Protein AF-A0A1I4XGD9-F1 (afdb_monomer)

pLDDT: mean 77.53, std 22.53, range [31.89, 97.88]

Solvent-accessible surface area (backbone atoms only — not comparable to full-atom values): 9401 Å² total; per-residue (Å²): 136,89,83,85,92,82,86,81,91,81,88,78,94,73,90,58,69,72,62,54,63,62,62,63,70,69,74,74,82,78,86,89,86,87,80,67,78,79,79,44,67,29,56,48,78,46,77,53,89,61,82,74,55,93,58,41,43,52,26,43,36,37,30,27,23,71,55,62,88,82,27,32,36,40,35,19,36,83,91,62,53,78,64,47,75,46,66,48,68,81,44,80,85,93,44,95,56,62,42,80,46,77,40,75,50,66,73,87,57,59,50,96,55,27,37,56,36,26,37,30,34,39,37,86,99,49,77,68,38,54,65,52,78,63,34,45,73,47,76,46,82,45,79,42,80,52,85,133

Mean predicted aligned error: 13.95 Å

Secondary structure (DSSP, 8-state):
--PPP---------SSHHHHHHHTSSSS-----S-SSGGGTTEEEEE-SSPPPTTEEEEEEEEE--PPTT-EEEEE-TT--EEEEEE-PPPSSS--PPEEEEEEPPGGGEETTEEEEEEEEE-TTS--BPPPTTTEEEEEEEEEE---

Radius of gyration: 31.53 Å; Cα contacts (8 Å, |Δi|>4): 225; chains: 1; bounding box: 105×37×71 Å

Sequence (148 aa):
MIGKIICGLRGLRSNLAAVVAILMCSTLCMSSAIAEDEARKDLIELPIRRPPADGEAVWVQIRAGVLPHGAEIRVSTPDGVLLGTVSSFPALRGQEAAVTHTIPLPQNIITRRHVRLRLEVEAPGKRARAPQPREIESINLIYVPISD

Structure (mmCIF, N/CA/C/O backbone):
data_AF-A0A1I4XGD9-F1
#
_entry.id   AF-A0A1I4XGD9-F1
#
loop_
_atom_site.group_PDB
_atom_site.id
_atom_site.type_symbol
_atom_site.label_atom_id
_atom_site.label_alt_id
_atom_site.label_comp_id
_atom_site.label_asym_id
_atom_site.label_entity_id
_atom_site.label_seq_id
_atom_site.pdbx_PDB_ins_code
_atom_site.Cartn_x
_atom_site.Cartn_y
_atom_site.Cartn_z
_atom_site.occupancy
_atom_site.B_iso_or_equiv
_atom_site.auth_seq_id
_atom_site.auth_comp_id
_atom_site.auth_asym_id
_atom_site.auth_atom_id
_atom_site.pdbx_PDB_model_num
ATOM 1 N N . MET A 1 1 ? -84.770 -20.489 -49.193 1.00 41.50 1 MET A N 1
ATOM 2 C CA . MET A 1 1 ? -83.692 -21.060 -48.358 1.00 41.50 1 MET A CA 1
ATOM 3 C C . MET A 1 1 ? -82.686 -19.944 -48.102 1.00 41.50 1 MET A C 1
ATOM 5 O O . MET A 1 1 ? -82.442 -19.188 -49.030 1.00 41.50 1 MET A O 1
ATOM 9 N N . ILE A 1 2 ? -82.155 -19.856 -46.876 1.00 37.97 2 ILE A N 1
ATOM 10 C CA . ILE A 1 2 ? -81.183 -18.868 -46.354 1.00 37.97 2 ILE A CA 1
ATOM 11 C C . ILE A 1 2 ? -81.843 -17.630 -45.720 1.00 37.97 2 ILE A C 1
ATOM 13 O O . ILE A 1 2 ? -82.273 -16.686 -46.378 1.00 37.97 2 ILE A O 1
ATOM 17 N N . GLY A 1 3 ? -81.975 -17.730 -44.394 1.00 34.16 3 GLY A N 1
ATOM 18 C CA . GLY A 1 3 ? -82.627 -16.786 -43.499 1.00 34.16 3 GLY A CA 1
ATOM 19 C C . GLY A 1 3 ? -81.738 -15.610 -43.102 1.00 34.16 3 GLY A C 1
ATOM 20 O O . GLY A 1 3 ? -80.518 -15.701 -43.005 1.00 34.16 3 GLY A O 1
ATOM 21 N N . LYS A 1 4 ? -82.430 -14.498 -42.884 1.00 38.28 4 LYS A N 1
ATOM 22 C CA . LYS A 1 4 ? -81.964 -13.153 -42.566 1.00 38.28 4 LYS A CA 1
ATOM 23 C C . LYS A 1 4 ? -81.522 -13.097 -41.096 1.00 38.28 4 LYS A C 1
ATOM 25 O O . LYS A 1 4 ? -82.287 -13.478 -40.215 1.00 38.28 4 LYS A O 1
ATOM 30 N N . ILE A 1 5 ? -80.300 -12.638 -40.840 1.00 41.03 5 ILE A N 1
ATOM 31 C CA . ILE A 1 5 ? -79.717 -12.542 -39.494 1.00 41.03 5 ILE A CA 1
ATOM 32 C C . ILE A 1 5 ? -80.260 -11.287 -38.795 1.00 41.03 5 ILE A C 1
ATOM 34 O O . ILE A 1 5 ? -80.059 -10.172 -39.272 1.00 41.03 5 ILE A O 1
ATOM 38 N N . ILE A 1 6 ? -80.936 -11.483 -37.660 1.00 42.97 6 ILE A N 1
ATOM 39 C CA . ILE A 1 6 ? -81.286 -10.454 -36.671 1.00 42.97 6 ILE A CA 1
ATOM 40 C C . ILE A 1 6 ? -80.933 -11.001 -35.283 1.00 42.97 6 ILE A C 1
ATOM 42 O O . ILE A 1 6 ? -81.425 -12.061 -34.915 1.00 42.97 6 ILE A O 1
ATOM 46 N N . CYS A 1 7 ? -80.119 -10.257 -34.529 1.00 31.89 7 CYS A N 1
ATOM 47 C CA . CYS A 1 7 ? -80.107 -10.105 -33.059 1.00 31.89 7 CYS A CA 1
ATOM 48 C C . CYS A 1 7 ? -78.897 -9.198 -32.740 1.00 31.89 7 CYS A C 1
ATOM 50 O O . CYS A 1 7 ? -77.827 -9.442 -33.276 1.00 31.89 7 CYS A O 1
ATOM 52 N N . GLY A 1 8 ? -78.906 -8.119 -31.958 1.00 34.09 8 GLY A N 1
ATOM 53 C CA . GLY A 1 8 ? -79.790 -7.673 -30.888 1.00 34.09 8 GLY A CA 1
ATOM 54 C C . GLY A 1 8 ? -78.927 -7.287 -29.669 1.00 34.09 8 GLY A C 1
ATOM 55 O O . GLY A 1 8 ? -78.423 -8.174 -29.000 1.00 34.09 8 GLY A O 1
ATOM 56 N N . LEU A 1 9 ? -78.770 -5.974 -29.426 1.00 43.81 9 LEU A N 1
ATOM 57 C CA . LEU A 1 9 ? -78.456 -5.247 -28.170 1.00 43.81 9 LEU A CA 1
ATOM 58 C C . LEU A 1 9 ? -77.384 -5.744 -27.159 1.00 43.81 9 LEU A C 1
ATOM 60 O O . LEU A 1 9 ? -77.527 -6.808 -26.569 1.00 43.81 9 LEU A O 1
ATOM 64 N N . ARG A 1 10 ? -76.475 -4.812 -26.792 1.00 34.59 10 ARG A N 1
ATOM 65 C CA . ARG A 1 10 ? -75.784 -4.546 -25.488 1.00 34.59 10 ARG A CA 1
ATOM 66 C C . ARG A 1 10 ? -74.323 -4.174 -25.796 1.00 34.59 10 ARG A C 1
ATOM 68 O O . ARG A 1 10 ? -73.557 -5.012 -26.231 1.00 34.59 10 ARG A O 1
ATOM 75 N N . GLY A 1 11 ? -73.879 -2.920 -25.737 1.00 39.06 11 GLY A N 1
ATOM 76 C CA . GLY A 1 11 ? -73.924 -2.039 -24.580 1.00 39.06 11 GLY A CA 1
ATOM 77 C C . GLY A 1 11 ? -72.832 -2.444 -23.594 1.00 39.06 11 GLY A C 1
ATOM 78 O O . GLY A 1 11 ? -73.120 -3.279 -22.754 1.00 39.06 11 GLY A O 1
ATOM 79 N N . LEU A 1 12 ? -71.627 -1.861 -23.669 1.00 40.19 12 LEU A N 1
ATOM 80 C CA . LEU A 1 12 ? -70.841 -1.544 -22.470 1.00 40.19 12 LEU A CA 1
ATOM 81 C C . LEU A 1 12 ? -69.621 -0.667 -22.776 1.00 40.19 12 LEU A C 1
ATOM 83 O O . LEU A 1 12 ? -68.698 -1.023 -23.499 1.00 40.19 12 LEU A O 1
ATOM 87 N N . ARG A 1 13 ? -69.668 0.500 -22.144 1.00 50.59 13 ARG A N 1
ATOM 88 C CA . ARG A 1 13 ? -68.594 1.443 -21.843 1.00 50.59 13 ARG A CA 1
ATOM 89 C C . ARG A 1 13 ? -67.359 0.679 -21.339 1.00 50.59 13 ARG A C 1
ATOM 91 O O . ARG A 1 13 ? -67.450 0.063 -20.287 1.00 50.59 13 ARG A O 1
ATOM 98 N N . SER A 1 14 ? -66.230 0.746 -22.045 1.00 43.00 14 SER A N 1
ATOM 99 C CA . SER A 1 14 ? -64.957 0.175 -21.566 1.00 43.00 14 SER A CA 1
ATOM 100 C C . SER A 1 14 ? -63.733 0.866 -22.184 1.00 43.00 14 SER A C 1
ATOM 102 O O . SER A 1 14 ? -62.833 0.223 -22.701 1.00 43.00 14 SER A O 1
ATOM 104 N N . ASN A 1 15 ? -63.670 2.200 -22.092 1.00 45.22 15 ASN A N 1
ATOM 105 C CA . ASN A 1 15 ? -62.463 2.981 -22.421 1.00 45.22 15 ASN A CA 1
ATOM 106 C C . ASN A 1 15 ? -61.782 3.541 -21.157 1.00 45.22 15 ASN A C 1
ATOM 108 O O . ASN A 1 15 ? -61.303 4.667 -21.154 1.00 45.22 15 ASN A O 1
ATOM 112 N N . LEU A 1 16 ? -61.785 2.785 -20.055 1.00 44.22 16 LEU A N 1
ATOM 113 C CA . LEU A 1 16 ? -61.124 3.185 -18.799 1.00 44.22 16 LEU A CA 1
ATOM 114 C C . LEU A 1 16 ? -60.109 2.151 -18.294 1.00 44.22 16 LEU A C 1
ATOM 116 O O . LEU A 1 16 ? -59.135 2.530 -17.653 1.00 44.22 16 LEU A O 1
ATOM 120 N N . ALA A 1 17 ? -60.262 0.869 -18.640 1.00 44.91 17 ALA A N 1
ATOM 121 C CA . ALA A 1 17 ? -59.330 -0.172 -18.198 1.00 44.91 17 ALA A CA 1
ATOM 122 C C . ALA A 1 17 ? -57.947 -0.069 -18.872 1.00 44.91 17 ALA A C 1
ATOM 124 O O . ALA A 1 17 ? -56.933 -0.361 -18.244 1.00 44.91 17 ALA A O 1
ATOM 125 N N . ALA A 1 18 ? -57.886 0.399 -20.123 1.00 42.59 18 ALA A N 1
ATOM 126 C CA . ALA A 1 18 ? -56.629 0.475 -20.869 1.00 42.59 18 ALA A CA 1
ATOM 127 C C . ALA A 1 18 ? -55.688 1.593 -20.378 1.00 42.59 18 ALA A C 1
ATOM 129 O O . ALA A 1 18 ? -54.473 1.454 -20.471 1.00 42.59 18 ALA A O 1
ATOM 130 N N . VAL A 1 19 ? -56.224 2.681 -19.809 1.00 47.25 19 VAL A N 1
ATOM 131 C CA . VAL A 1 19 ? -55.404 3.809 -19.326 1.00 47.25 19 VAL A CA 1
ATOM 132 C C . VAL A 1 19 ? -54.759 3.491 -17.971 1.00 47.25 19 VAL A C 1
ATOM 134 O O . VAL A 1 19 ? -53.625 3.889 -17.716 1.00 47.25 19 VAL A O 1
ATOM 137 N N . VAL A 1 20 ? -55.428 2.704 -17.119 1.00 49.72 20 VAL A N 1
ATOM 138 C CA . VAL A 1 20 ? -54.907 2.345 -15.786 1.00 49.72 20 VAL A CA 1
ATOM 139 C C . VAL A 1 20 ? -53.723 1.373 -15.873 1.00 49.72 20 VAL A C 1
ATOM 141 O O . VAL A 1 20 ? -52.798 1.463 -15.068 1.00 49.72 20 VAL A O 1
ATOM 144 N N . ALA A 1 21 ? -53.694 0.496 -16.881 1.00 43.44 21 ALA A N 1
ATOM 145 C CA . ALA A 1 21 ? -52.593 -0.452 -17.064 1.00 43.44 21 ALA A CA 1
ATOM 146 C C . ALA A 1 21 ? -51.266 0.230 -17.456 1.00 43.44 21 ALA A C 1
ATOM 148 O O . ALA A 1 21 ? -50.201 -0.232 -17.055 1.00 43.44 21 ALA A O 1
ATOM 149 N N . ILE A 1 22 ? -51.318 1.355 -18.178 1.00 47.16 22 ILE A N 1
ATOM 150 C CA . ILE A 1 22 ? -50.116 2.114 -18.559 1.00 47.16 22 ILE A CA 1
ATOM 151 C C . ILE A 1 22 ? -49.626 2.982 -17.387 1.00 47.16 22 ILE A C 1
ATOM 153 O O . ILE A 1 22 ? -48.422 3.137 -17.201 1.00 47.16 22 ILE A O 1
ATOM 157 N N . LEU A 1 23 ? -50.536 3.474 -16.535 1.00 43.38 23 LEU A N 1
ATOM 158 C CA . LEU A 1 23 ? -50.188 4.314 -15.381 1.00 43.38 23 LEU A CA 1
ATOM 159 C C . LEU A 1 23 ? -49.538 3.529 -14.219 1.00 43.38 23 LEU A C 1
ATOM 161 O O . LEU A 1 23 ? -48.784 4.103 -13.435 1.00 43.38 23 LEU A O 1
ATOM 165 N N . MET A 1 24 ? -49.788 2.218 -14.124 1.00 43.16 24 MET A N 1
ATOM 166 C CA . MET A 1 24 ? -49.218 1.329 -13.094 1.00 43.16 24 MET A CA 1
ATOM 167 C C . MET A 1 24 ? -47.778 0.869 -13.384 1.00 43.16 24 MET A C 1
ATOM 169 O O . MET A 1 24 ? -47.109 0.375 -12.481 1.00 43.16 24 MET A O 1
ATOM 173 N N . CYS A 1 25 ? -47.275 1.021 -14.614 1.00 38.28 25 CYS A N 1
ATOM 174 C CA . CYS A 1 25 ? -45.928 0.554 -14.974 1.00 38.28 25 CYS A CA 1
ATOM 175 C C . CYS A 1 25 ? -44.826 1.591 -14.683 1.00 38.28 25 CYS A C 1
ATOM 177 O O . CYS A 1 25 ? -43.642 1.264 -14.699 1.00 38.28 25 CYS A O 1
ATOM 179 N N . SER A 1 26 ? -45.206 2.839 -14.400 1.00 42.66 26 SER A N 1
ATOM 180 C CA . SER A 1 26 ? -44.288 3.960 -14.153 1.00 42.66 26 SER A CA 1
ATOM 181 C C . SER A 1 26 ? -43.933 4.191 -12.676 1.00 42.66 26 SER A C 1
ATOM 183 O O . SER A 1 26 ? -43.077 5.021 -12.388 1.00 42.66 26 SER A O 1
ATOM 185 N N . THR A 1 27 ? -44.544 3.474 -11.727 1.00 52.06 27 THR A N 1
ATOM 186 C CA . THR A 1 27 ? -44.366 3.708 -10.276 1.00 52.06 27 THR A CA 1
ATOM 187 C C . THR A 1 27 ? -43.369 2.775 -9.579 1.00 52.06 27 THR A C 1
ATOM 189 O O . THR A 1 27 ? -43.176 2.899 -8.373 1.00 52.06 27 THR A O 1
ATOM 192 N N . LEU A 1 28 ? -42.681 1.886 -10.305 1.00 48.50 28 LEU A N 1
ATOM 193 C CA . LEU A 1 28 ? -41.688 0.954 -9.734 1.00 48.50 28 LEU A CA 1
ATOM 194 C C . LEU A 1 28 ? -40.220 1.309 -10.034 1.00 48.50 28 LEU A C 1
ATOM 196 O O . LEU A 1 28 ? -39.324 0.582 -9.619 1.00 48.50 28 LEU A O 1
ATOM 200 N N . CYS A 1 29 ? -39.941 2.441 -10.686 1.00 39.94 29 CYS A N 1
ATOM 201 C CA . CYS A 1 29 ? -38.567 2.863 -11.000 1.00 39.94 29 CYS A CA 1
ATOM 202 C C . CYS A 1 29 ? -37.961 3.852 -9.982 1.00 39.94 29 CYS A C 1
ATOM 204 O O . CYS A 1 29 ? -37.035 4.588 -10.319 1.00 39.94 29 CYS A O 1
ATOM 206 N N . MET A 1 30 ? -38.460 3.897 -8.740 1.00 52.41 30 MET A N 1
ATOM 207 C CA . MET A 1 30 ? -37.782 4.601 -7.643 1.00 52.41 30 MET A CA 1
ATOM 208 C C . MET A 1 30 ? -36.966 3.611 -6.810 1.00 52.41 30 MET A C 1
ATOM 210 O O . MET A 1 30 ? -37.527 2.723 -6.178 1.00 52.41 30 MET A O 1
ATOM 214 N N . SER A 1 31 ? -35.658 3.864 -6.750 1.00 50.97 31 SER A N 1
ATOM 215 C CA . SER A 1 31 ? -34.621 3.245 -5.904 1.00 50.97 31 SER A CA 1
ATOM 216 C C . SER A 1 31 ? -33.684 2.324 -6.663 1.00 50.97 31 SER A C 1
ATOM 218 O O . SER A 1 31 ? -33.862 1.114 -6.649 1.00 50.97 31 SER A O 1
ATOM 220 N N . SER A 1 32 ? -32.653 2.905 -7.279 1.00 49.97 32 SER A N 1
ATOM 221 C CA . SER A 1 32 ? -31.305 2.318 -7.378 1.00 49.97 32 SER A CA 1
ATOM 222 C C . SER A 1 32 ? -30.360 3.319 -8.042 1.00 49.97 32 SER A C 1
ATOM 224 O O . SER A 1 32 ? -29.969 3.141 -9.186 1.00 49.97 32 SER A O 1
ATOM 226 N N . ALA A 1 33 ? -30.025 4.408 -7.356 1.00 51.28 33 ALA A N 1
ATOM 227 C CA . ALA A 1 33 ? -28.830 5.188 -7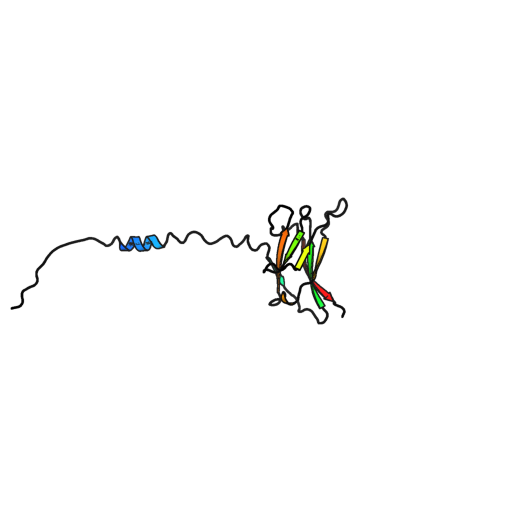.674 1.00 51.28 33 ALA A CA 1
ATOM 228 C C . ALA A 1 33 ? -28.569 6.156 -6.522 1.00 51.28 33 ALA A C 1
ATOM 230 O O . ALA A 1 33 ? -29.301 7.122 -6.362 1.00 51.28 33 ALA A O 1
ATOM 231 N N . ILE A 1 34 ? -27.585 5.817 -5.694 1.00 46.44 34 ILE A N 1
ATOM 232 C CA . ILE A 1 34 ? -26.627 6.651 -4.942 1.00 46.44 34 ILE A CA 1
ATOM 233 C C . ILE A 1 34 ? -26.182 5.767 -3.767 1.00 46.44 34 ILE A C 1
ATOM 235 O O . ILE A 1 34 ? -26.589 5.919 -2.621 1.00 46.44 34 ILE A O 1
ATOM 239 N N . ALA A 1 35 ? -25.396 4.747 -4.095 1.00 46.44 35 ALA A N 1
ATOM 240 C CA . ALA A 1 35 ? -24.567 4.018 -3.141 1.00 46.44 35 ALA A CA 1
ATOM 241 C C . ALA A 1 35 ? -23.307 3.504 -3.858 1.00 46.44 35 ALA A C 1
ATOM 243 O O . ALA A 1 35 ? -22.851 2.398 -3.608 1.00 46.44 35 ALA A O 1
ATOM 244 N N . GLU A 1 36 ? -22.764 4.285 -4.797 1.00 43.88 36 GLU A N 1
ATOM 245 C CA . GLU A 1 36 ? -21.483 3.969 -5.453 1.00 43.88 36 GLU A CA 1
ATOM 246 C C . GLU A 1 36 ? -20.361 4.948 -5.072 1.00 43.88 36 GLU A C 1
ATOM 248 O O . GLU A 1 36 ? -19.201 4.688 -5.377 1.00 43.88 36 GLU A O 1
ATOM 253 N N . ASP A 1 37 ? -20.665 6.034 -4.352 1.00 45.12 37 ASP A N 1
ATOM 254 C CA . ASP A 1 37 ? -19.672 7.069 -4.022 1.00 45.12 37 ASP A CA 1
ATOM 255 C C . ASP A 1 37 ? -18.863 6.762 -2.743 1.00 45.12 37 ASP A C 1
ATOM 257 O O . ASP A 1 37 ? -17.685 7.091 -2.632 1.00 45.12 37 ASP A O 1
ATOM 261 N N . GLU A 1 38 ? -19.443 6.036 -1.782 1.00 47.09 38 GLU A N 1
ATOM 262 C CA . GLU A 1 38 ? -18.719 5.620 -0.567 1.00 47.09 38 GLU A CA 1
ATOM 263 C C . GLU A 1 38 ? -17.848 4.369 -0.783 1.00 47.09 38 GLU A C 1
ATOM 265 O O . GLU A 1 38 ? -16.882 4.154 -0.054 1.00 47.09 38 GLU A O 1
ATOM 270 N N . ALA A 1 39 ? -18.149 3.551 -1.799 1.00 50.78 39 ALA A N 1
ATOM 271 C CA . ALA A 1 39 ? -17.501 2.256 -2.034 1.00 50.78 39 ALA A CA 1
ATOM 272 C C . ALA A 1 39 ? -16.154 2.341 -2.776 1.00 50.78 39 ALA A C 1
ATOM 274 O O . ALA A 1 39 ? -15.565 1.305 -3.078 1.00 50.78 39 ALA A O 1
ATOM 275 N N . ARG A 1 40 ? -15.682 3.550 -3.113 1.00 63.00 40 ARG A N 1
ATOM 276 C CA . ARG A 1 40 ? -14.463 3.737 -3.917 1.00 63.00 40 ARG A CA 1
ATOM 277 C C . ARG A 1 40 ? -13.386 4.599 -3.275 1.00 63.00 40 ARG A C 1
ATOM 279 O O . ARG A 1 40 ? -12.341 4.794 -3.885 1.00 63.00 40 ARG A O 1
ATOM 286 N N . LYS A 1 41 ? -13.617 5.115 -2.064 1.00 79.31 41 LYS A N 1
ATOM 287 C CA . LYS A 1 41 ? -12.659 5.990 -1.360 1.00 79.31 41 LYS A CA 1
ATOM 288 C C . LYS A 1 41 ? -11.383 5.260 -0.921 1.00 79.31 41 LYS A C 1
ATOM 290 O O . LYS A 1 41 ? -10.395 5.901 -0.589 1.00 79.31 41 LYS A O 1
ATOM 295 N N . ASP A 1 42 ? -11.417 3.933 -0.915 1.00 90.62 42 ASP A N 1
ATOM 296 C CA . ASP A 1 42 ? -10.300 3.030 -0.650 1.00 90.62 42 ASP A CA 1
ATOM 297 C C . ASP A 1 42 ? -9.466 2.725 -1.907 1.00 90.62 42 ASP A C 1
ATOM 299 O O . ASP A 1 42 ? -8.317 2.315 -1.785 1.00 90.62 42 ASP A O 1
ATOM 303 N N . LEU A 1 43 ? -10.002 2.925 -3.116 1.00 95.12 43 LEU A N 1
ATOM 304 C CA . LEU A 1 43 ? -9.304 2.651 -4.372 1.00 95.12 43 LEU A CA 1
ATOM 305 C C . LEU A 1 43 ? -8.625 3.905 -4.921 1.00 95.12 43 LEU A C 1
ATOM 307 O O . LEU A 1 43 ? -9.270 4.909 -5.215 1.00 95.12 43 LEU A O 1
ATOM 311 N N . ILE A 1 44 ? -7.321 3.806 -5.153 1.00 94.88 44 ILE A N 1
ATOM 312 C CA . ILE A 1 44 ? -6.518 4.858 -5.772 1.00 94.88 44 ILE A CA 1
ATOM 313 C C . ILE A 1 44 ? -5.923 4.393 -7.098 1.00 94.88 44 ILE A C 1
ATOM 315 O O . ILE A 1 44 ? -5.631 3.211 -7.298 1.00 94.88 44 ILE A O 1
ATOM 319 N N . GLU A 1 45 ? -5.709 5.345 -8.001 1.00 95.69 45 GLU A N 1
ATOM 320 C CA . GLU A 1 45 ? -5.059 5.123 -9.288 1.00 95.69 45 GLU A CA 1
ATOM 321 C C . GLU A 1 45 ? -3.864 6.069 -9.422 1.00 95.69 45 GLU A C 1
ATOM 323 O O . GLU A 1 45 ? -3.997 7.288 -9.318 1.00 95.69 45 GLU A O 1
ATOM 328 N N . LEU A 1 46 ? -2.679 5.495 -9.626 1.00 95.94 46 LEU A N 1
ATOM 329 C CA . LEU A 1 46 ? -1.416 6.217 -9.733 1.00 95.94 46 LEU A CA 1
ATOM 330 C C . LEU A 1 46 ? -0.868 6.078 -11.161 1.00 95.94 46 LEU A C 1
ATOM 332 O O . LEU A 1 46 ? -0.649 4.952 -11.622 1.00 95.94 46 LEU A O 1
ATOM 336 N N . PRO A 1 47 ? -0.625 7.185 -11.883 1.00 95.94 47 PRO A N 1
ATOM 337 C CA . PRO A 1 47 ? -0.112 7.127 -13.245 1.00 95.94 47 PRO A CA 1
ATOM 338 C C . PRO A 1 47 ? 1.392 6.819 -13.283 1.00 95.94 47 PRO A C 1
ATOM 340 O O . PRO A 1 47 ? 2.201 7.425 -12.575 1.00 95.94 47 PRO A O 1
ATOM 343 N N . ILE A 1 48 ? 1.790 5.936 -14.198 1.00 93.38 48 ILE A N 1
ATOM 344 C CA . ILE A 1 48 ? 3.187 5.637 -14.528 1.00 93.38 48 ILE A CA 1
ATOM 345 C C . ILE A 1 48 ? 3.676 6.635 -15.584 1.00 93.38 48 ILE A C 1
ATOM 347 O O . ILE A 1 48 ? 3.367 6.550 -16.782 1.00 93.38 48 ILE A O 1
ATOM 351 N N . ARG A 1 49 ? 4.469 7.610 -15.126 1.00 89.69 49 ARG A N 1
ATOM 352 C CA . ARG A 1 49 ? 4.983 8.709 -15.963 1.00 89.69 49 ARG A CA 1
ATOM 353 C C . ARG A 1 49 ? 5.939 8.242 -17.059 1.00 89.69 49 ARG A C 1
ATOM 355 O O . ARG A 1 49 ? 5.891 8.782 -18.161 1.00 89.69 49 ARG A O 1
ATOM 362 N N . ARG A 1 50 ? 6.741 7.212 -16.792 1.00 91.56 50 ARG A N 1
ATOM 363 C CA . ARG A 1 50 ? 7.604 6.544 -17.773 1.00 91.56 50 ARG A CA 1
ATOM 364 C C . ARG A 1 50 ? 7.631 5.040 -17.503 1.00 91.56 50 ARG A C 1
ATOM 366 O O . ARG A 1 50 ? 7.485 4.659 -16.347 1.00 91.56 50 ARG A O 1
ATOM 373 N N . PRO A 1 51 ? 7.818 4.187 -18.515 1.00 87.69 51 PRO A N 1
ATOM 374 C CA . PRO A 1 51 ? 8.160 2.793 -18.264 1.00 87.69 51 PRO A CA 1
ATOM 375 C C . PRO A 1 51 ? 9.415 2.689 -17.369 1.00 87.69 51 PRO A C 1
ATOM 377 O O . PRO A 1 51 ? 10.305 3.544 -17.492 1.00 87.69 51 PRO A O 1
ATOM 380 N N . PRO A 1 52 ? 9.492 1.693 -16.469 1.00 89.44 52 PRO A N 1
ATOM 381 C CA . PRO A 1 52 ? 10.731 1.374 -15.757 1.00 89.44 52 PRO A CA 1
ATOM 382 C C . PRO A 1 52 ? 11.824 1.023 -16.766 1.00 89.44 52 PRO A C 1
ATOM 384 O O . PRO A 1 52 ? 11.526 0.392 -17.781 1.00 89.44 52 PRO A O 1
ATOM 387 N N . ALA A 1 53 ? 13.055 1.468 -16.522 1.00 91.25 53 ALA A N 1
ATOM 388 C CA . ALA A 1 53 ? 14.195 1.050 -17.327 1.00 91.25 53 ALA A CA 1
ATOM 389 C C . ALA A 1 53 ? 14.599 -0.393 -16.987 1.00 91.25 53 ALA A C 1
ATOM 391 O O . ALA A 1 53 ? 14.180 -0.948 -15.967 1.00 91.25 53 ALA A O 1
ATOM 392 N N . ASP A 1 54 ? 15.444 -0.983 -17.830 1.00 89.81 54 ASP A N 1
ATOM 393 C CA . ASP A 1 54 ? 16.085 -2.258 -17.519 1.00 89.81 54 ASP A CA 1
ATOM 394 C C . ASP A 1 54 ? 16.883 -2.115 -16.211 1.00 89.81 54 ASP A C 1
ATOM 396 O O . ASP A 1 54 ? 17.605 -1.135 -16.019 1.00 89.81 54 ASP A O 1
ATOM 400 N N . GLY A 1 55 ? 16.707 -3.060 -15.285 1.00 91.00 55 GLY A N 1
ATOM 401 C CA . GLY A 1 55 ? 17.310 -2.979 -13.951 1.00 91.00 55 GLY A CA 1
ATOM 402 C C . GLY A 1 55 ? 16.637 -1.978 -12.998 1.00 91.00 55 GLY A C 1
ATOM 403 O O . GLY A 1 55 ? 17.216 -1.637 -11.971 1.00 91.00 55 GLY A O 1
ATOM 404 N N . GLU A 1 56 ? 15.420 -1.500 -13.285 1.00 93.62 56 GLU A N 1
ATOM 405 C CA . GLU A 1 56 ? 14.606 -0.724 -12.338 1.00 93.62 56 GLU A CA 1
ATOM 406 C C . GLU A 1 56 ? 13.324 -1.467 -11.934 1.00 93.62 56 GLU A C 1
ATOM 408 O O . GLU A 1 56 ? 12.626 -2.072 -12.751 1.00 93.62 56 GLU A O 1
ATOM 413 N N . ALA A 1 57 ? 12.948 -1.334 -10.663 1.00 93.31 57 ALA A N 1
ATOM 414 C CA . ALA A 1 57 ? 11.656 -1.756 -10.136 1.00 93.31 57 ALA A CA 1
ATOM 415 C C . ALA A 1 57 ? 10.800 -0.543 -9.742 1.00 93.31 57 ALA A C 1
ATOM 417 O O . ALA A 1 57 ? 11.314 0.479 -9.288 1.00 93.31 57 ALA A O 1
ATOM 418 N N . VAL A 1 58 ? 9.475 -0.662 -9.869 1.00 95.75 58 VAL A N 1
ATOM 419 C CA . VAL A 1 58 ? 8.536 0.358 -9.373 1.00 95.75 58 VAL A CA 1
ATOM 420 C C . VAL A 1 58 ? 8.118 0.009 -7.961 1.00 95.75 58 VAL A C 1
ATOM 422 O O . VAL A 1 58 ? 7.653 -1.100 -7.700 1.00 95.75 58 VAL A O 1
ATOM 425 N N . TRP A 1 59 ? 8.280 0.948 -7.041 1.00 97.12 59 TRP A N 1
ATOM 426 C CA . TRP A 1 59 ? 7.828 0.813 -5.662 1.00 97.12 59 TRP A CA 1
ATOM 427 C C . TRP A 1 59 ? 6.794 1.902 -5.377 1.00 97.12 59 TRP A C 1
ATOM 429 O O . TRP A 1 59 ? 6.869 3.006 -5.925 1.00 97.12 59 TRP A O 1
ATOM 439 N N . VAL A 1 60 ? 5.821 1.610 -4.516 1.00 97.56 60 VAL A N 1
ATOM 440 C CA . VAL A 1 60 ? 4.947 2.646 -3.962 1.00 97.56 60 VAL A CA 1
ATOM 441 C C . VAL A 1 60 ? 5.584 3.189 -2.692 1.00 97.56 60 VAL A C 1
ATOM 443 O O . VAL A 1 60 ? 5.967 2.432 -1.806 1.00 97.56 60 VAL A O 1
ATOM 446 N N . GLN A 1 61 ? 5.712 4.506 -2.613 1.00 97.50 61 GLN A N 1
ATOM 447 C CA . GLN A 1 61 ? 6.126 5.230 -1.424 1.00 97.50 61 GLN A CA 1
ATOM 448 C C . GLN A 1 61 ? 4.898 5.884 -0.798 1.00 97.50 61 GLN A C 1
ATOM 450 O O . GLN A 1 61 ? 4.211 6.666 -1.454 1.00 97.50 61 GLN A O 1
ATOM 455 N N . ILE A 1 62 ? 4.633 5.580 0.467 1.00 96.38 62 ILE A N 1
ATOM 456 C CA . ILE A 1 62 ? 3.496 6.103 1.224 1.00 96.38 62 ILE A CA 1
ATOM 457 C C . ILE A 1 62 ? 4.047 6.854 2.426 1.00 96.38 62 ILE A C 1
ATOM 459 O O . ILE A 1 62 ? 4.792 6.286 3.223 1.00 96.38 62 ILE A O 1
ATOM 463 N N . ARG A 1 63 ? 3.671 8.125 2.567 1.00 94.25 63 ARG A N 1
ATOM 464 C CA . ARG A 1 63 ? 3.937 8.901 3.777 1.00 94.25 63 ARG A CA 1
ATOM 465 C C . ARG A 1 63 ? 2.702 8.851 4.669 1.00 94.25 63 ARG A C 1
ATOM 467 O O . ARG A 1 63 ? 1.718 9.538 4.394 1.00 94.25 63 ARG A O 1
ATOM 474 N N . ALA A 1 64 ? 2.749 8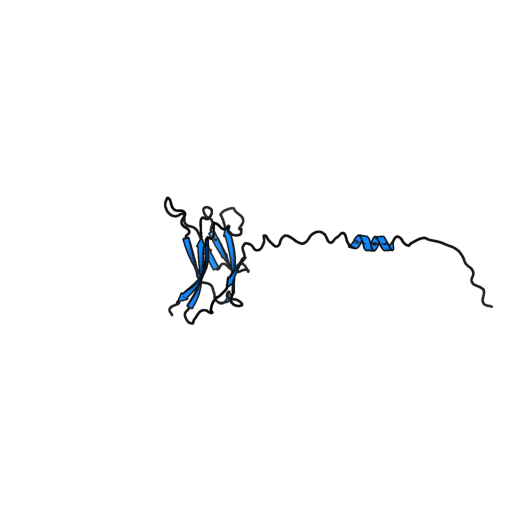.007 5.692 1.00 92.56 64 ALA A N 1
ATOM 475 C CA . ALA A 1 64 ? 1.660 7.820 6.637 1.00 92.56 64 ALA A CA 1
ATOM 476 C C . ALA A 1 64 ? 1.750 8.849 7.761 1.00 92.56 64 ALA A C 1
ATOM 478 O O . ALA A 1 64 ? 2.788 8.971 8.409 1.00 92.56 64 ALA A O 1
ATOM 479 N N . GLY A 1 65 ? 0.663 9.585 7.967 1.00 90.69 65 GLY A N 1
ATOM 480 C CA . GLY A 1 65 ? 0.503 10.509 9.081 1.00 90.69 65 GLY A CA 1
ATOM 481 C C . GLY A 1 65 ? 0.127 9.779 10.367 1.00 90.69 65 GLY A C 1
ATOM 482 O O . GLY A 1 65 ? 0.569 8.661 10.627 1.00 90.69 65 GLY A O 1
ATOM 483 N N . VAL A 1 66 ? -0.706 10.412 11.187 1.00 88.94 66 VAL A N 1
ATOM 484 C CA . VAL A 1 66 ? -1.138 9.839 12.467 1.00 88.94 66 VAL A CA 1
ATOM 485 C C . VAL A 1 66 ? -2.208 8.779 12.224 1.00 88.94 66 VAL A C 1
ATOM 487 O O . VAL A 1 66 ? -3.304 9.115 11.776 1.00 88.94 66 VAL A O 1
ATOM 490 N N . LEU A 1 67 ? -1.917 7.518 12.558 1.00 89.50 67 LEU A N 1
ATOM 491 C CA . LEU A 1 67 ? -2.917 6.449 12.591 1.00 89.50 67 LEU A CA 1
ATOM 492 C C . LEU A 1 67 ? -3.477 6.249 14.006 1.00 89.50 67 LEU A C 1
ATOM 494 O O . LEU A 1 67 ? -2.791 6.508 15.001 1.00 89.50 67 LEU A O 1
ATOM 498 N N . PRO A 1 68 ? -4.718 5.739 14.131 1.00 88.81 68 PRO A N 1
ATOM 499 C CA . PRO A 1 68 ? -5.222 5.241 15.401 1.00 88.81 68 PRO A CA 1
ATOM 500 C C . PRO A 1 68 ? -4.261 4.215 16.013 1.00 88.81 68 PRO A C 1
ATOM 502 O O . PRO A 1 68 ? -3.619 3.444 15.305 1.00 88.81 68 PRO A O 1
ATOM 505 N N . HIS A 1 69 ? -4.191 4.171 17.342 1.00 86.62 69 HIS A N 1
ATOM 506 C CA . HIS A 1 69 ? -3.293 3.249 18.033 1.00 86.6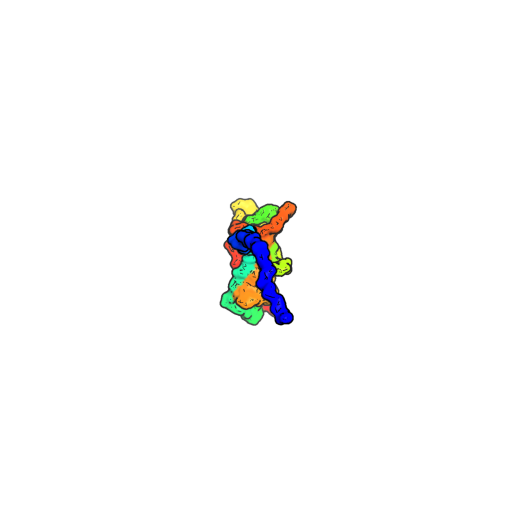2 69 HIS A CA 1
ATOM 507 C C . HIS A 1 69 ? -3.525 1.790 17.605 1.00 86.62 69 HIS A C 1
ATOM 509 O O . HIS A 1 69 ? -4.647 1.283 17.6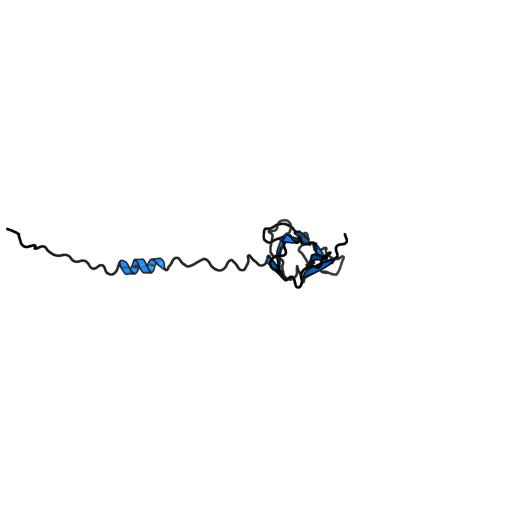81 1.00 86.62 69 HIS A O 1
ATOM 515 N N . GLY A 1 70 ? -2.443 1.119 17.202 1.00 88.38 70 GLY A N 1
ATOM 516 C CA . GLY A 1 70 ? -2.463 -0.267 16.735 1.00 88.38 70 GLY A CA 1
ATOM 517 C C . GLY A 1 70 ? -3.099 -0.463 15.358 1.00 88.38 70 GLY A C 1
ATOM 518 O O . GLY A 1 70 ? -3.337 -1.606 14.986 1.00 88.38 70 GLY A O 1
ATOM 519 N N . ALA A 1 71 ? -3.410 0.615 14.633 1.00 92.44 71 ALA A N 1
ATOM 520 C CA . ALA A 1 71 ? -3.931 0.534 13.278 1.00 92.44 71 ALA A CA 1
ATOM 521 C C . ALA A 1 71 ? -2.811 0.504 12.233 1.00 92.44 71 ALA A C 1
ATOM 523 O O . ALA A 1 71 ? -1.757 1.119 12.405 1.00 92.44 71 ALA A O 1
ATOM 524 N N . GLU A 1 72 ? -3.093 -0.159 11.117 1.00 95.31 72 GLU A N 1
ATOM 525 C CA . GLU A 1 72 ? -2.223 -0.224 9.946 1.00 95.31 72 GLU A CA 1
ATOM 526 C C . GLU A 1 72 ? -3.022 0.105 8.686 1.00 95.31 72 GLU A C 1
ATOM 528 O O . GLU A 1 72 ? -4.207 -0.210 8.583 1.00 95.31 72 GLU A O 1
ATOM 533 N N . ILE A 1 73 ? -2.372 0.730 7.707 1.00 96.44 73 ILE A N 1
ATOM 534 C CA . ILE A 1 73 ? -2.895 0.833 6.349 1.00 96.44 73 ILE A CA 1
ATOM 535 C C . ILE A 1 73 ? -2.469 -0.424 5.595 1.00 96.44 73 ILE A C 1
ATOM 537 O O . ILE A 1 73 ? -1.292 -0.623 5.288 1.00 96.44 73 ILE A O 1
ATOM 541 N N . ARG A 1 74 ? -3.439 -1.259 5.258 1.00 97.00 74 ARG A N 1
ATOM 542 C CA . ARG A 1 74 ? -3.303 -2.394 4.359 1.00 97.00 74 ARG A CA 1
ATOM 543 C C . ARG A 1 74 ? -3.281 -1.897 2.917 1.00 97.00 74 ARG A C 1
ATOM 545 O O . ARG A 1 74 ? -4.200 -1.209 2.477 1.00 97.00 74 ARG A O 1
ATOM 552 N N . VAL A 1 75 ? -2.233 -2.250 2.179 1.00 97.88 75 VAL A N 1
ATOM 553 C CA . VAL A 1 75 ? -2.049 -1.897 0.767 1.00 97.88 75 VAL A CA 1
ATOM 554 C C . VAL A 1 75 ? -2.222 -3.158 -0.058 1.00 97.88 75 VAL A C 1
ATOM 556 O O . VAL A 1 75 ? -1.446 -4.106 0.064 1.00 97.88 75 VAL A O 1
ATOM 559 N N . SER A 1 76 ? -3.248 -3.185 -0.896 1.00 97.81 76 SER A N 1
ATOM 560 C CA . SER A 1 76 ? -3.609 -4.361 -1.683 1.00 97.81 76 SER A CA 1
ATOM 561 C C . SER A 1 76 ? -3.921 -4.007 -3.130 1.00 97.81 76 SER A C 1
ATOM 563 O O . SER A 1 76 ? -4.093 -2.843 -3.492 1.00 97.81 76 SER A O 1
ATOM 565 N N . THR A 1 77 ? -3.973 -5.018 -3.983 1.00 96.75 77 THR A N 1
ATOM 566 C CA . THR A 1 77 ? -4.544 -4.895 -5.323 1.00 96.75 77 THR A CA 1
ATOM 567 C C . THR A 1 77 ? -6.076 -4.747 -5.241 1.00 96.75 77 THR A C 1
ATOM 569 O O . THR A 1 77 ? -6.675 -5.047 -4.204 1.00 96.75 77 THR A O 1
ATOM 572 N N . PRO A 1 78 ? -6.770 -4.313 -6.312 1.00 94.94 78 PRO A N 1
ATOM 573 C CA . PRO A 1 78 ? -8.230 -4.159 -6.290 1.00 94.94 78 PRO A CA 1
ATOM 574 C C . PRO A 1 78 ? -9.003 -5.460 -5.999 1.00 94.94 78 PRO A C 1
ATOM 576 O O . PRO A 1 78 ? -10.108 -5.418 -5.456 1.00 94.94 78 PRO A O 1
ATOM 579 N N . ASP A 1 79 ? -8.415 -6.607 -6.340 1.00 93.19 79 ASP A N 1
ATOM 580 C CA . ASP A 1 79 ? -8.895 -7.965 -6.058 1.00 93.19 79 ASP A CA 1
ATOM 581 C C . ASP A 1 79 ? -8.540 -8.467 -4.644 1.00 93.19 79 ASP A C 1
ATOM 583 O O . ASP A 1 79 ? -8.949 -9.558 -4.258 1.00 93.19 79 ASP A O 1
ATOM 587 N N . GLY A 1 80 ? -7.855 -7.652 -3.835 1.00 94.00 80 GLY A N 1
ATOM 588 C CA . GLY A 1 80 ? -7.620 -7.905 -2.411 1.00 94.00 80 GLY A CA 1
ATOM 589 C C . GLY A 1 80 ? -6.320 -8.641 -2.080 1.00 94.00 80 GLY A C 1
ATOM 590 O O . GLY A 1 80 ? -6.114 -8.990 -0.911 1.00 94.00 80 GLY A O 1
ATOM 591 N N . VAL A 1 81 ? -5.430 -8.849 -3.059 1.00 96.00 81 VAL A N 1
ATOM 592 C CA . VAL A 1 81 ? -4.100 -9.436 -2.834 1.00 96.00 81 VAL A CA 1
ATOM 593 C C . VAL A 1 81 ? -3.247 -8.443 -2.053 1.00 96.00 81 VAL A C 1
ATOM 595 O O . VAL A 1 81 ? -3.041 -7.309 -2.483 1.00 96.00 81 VA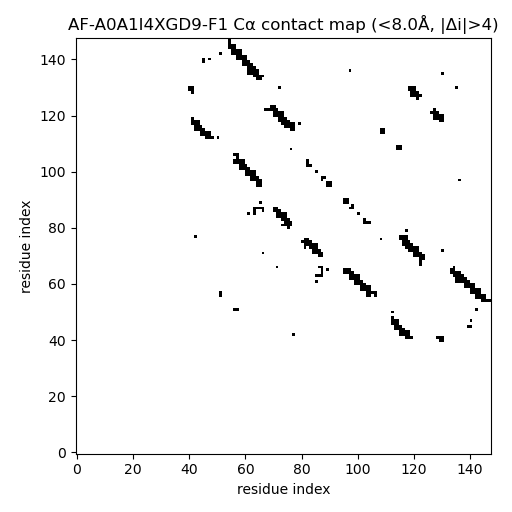L A O 1
ATOM 598 N N . LEU A 1 82 ? -2.758 -8.862 -0.886 1.00 96.62 82 LEU A N 1
ATOM 599 C CA . LEU A 1 82 ? -1.941 -8.024 -0.012 1.00 96.62 82 LEU A CA 1
ATOM 600 C C . LEU A 1 82 ? -0.557 -7.784 -0.627 1.00 96.62 82 LEU A C 1
ATOM 602 O O . LEU A 1 82 ? 0.157 -8.737 -0.927 1.00 96.62 82 LEU A O 1
ATOM 606 N N . LEU A 1 83 ? -0.176 -6.515 -0.763 1.00 96.94 83 LEU A N 1
ATOM 607 C CA . LEU A 1 83 ? 1.153 -6.094 -1.215 1.00 96.94 83 LEU A CA 1
ATOM 608 C C . LEU A 1 83 ? 2.048 -5.701 -0.036 1.00 96.94 83 LEU A C 1
ATOM 610 O O . LEU A 1 83 ? 3.251 -5.940 -0.063 1.00 96.94 83 LEU A O 1
ATOM 614 N N . GLY A 1 84 ? 1.462 -5.115 1.009 1.00 96.50 84 GLY A N 1
ATOM 615 C CA . GLY A 1 84 ? 2.164 -4.768 2.240 1.00 96.50 84 GLY A CA 1
ATOM 616 C C . GLY A 1 84 ? 1.274 -4.019 3.224 1.00 96.50 84 GLY A C 1
ATOM 617 O O . GLY A 1 84 ? 0.121 -3.702 2.923 1.00 96.50 84 GLY A O 1
ATOM 618 N N . THR A 1 85 ? 1.821 -3.725 4.399 1.00 95.44 85 THR A N 1
ATOM 619 C CA . THR A 1 85 ? 1.172 -2.876 5.400 1.00 95.44 85 THR A CA 1
ATOM 620 C C . THR A 1 85 ? 2.050 -1.681 5.746 1.00 95.44 85 THR A C 1
ATOM 622 O O . THR A 1 85 ? 3.274 -1.704 5.602 1.00 95.44 85 THR A O 1
ATOM 625 N N . VAL A 1 86 ? 1.399 -0.597 6.149 1.00 94.12 86 VAL A N 1
ATOM 626 C CA . VAL A 1 86 ? 2.028 0.658 6.545 1.00 94.12 86 VAL A CA 1
ATOM 627 C C . VAL A 1 86 ? 1.511 1.021 7.928 1.00 94.12 86 VAL A C 1
ATOM 629 O O . VAL A 1 86 ? 0.323 1.277 8.102 1.00 94.12 86 VAL A O 1
ATOM 632 N N . SER A 1 87 ? 2.398 1.055 8.913 1.00 88.06 87 SER A N 1
ATOM 633 C CA . SER A 1 87 ? 2.078 1.451 10.281 1.00 88.06 87 SER A CA 1
ATOM 634 C C . SER A 1 87 ? 2.692 2.812 10.587 1.00 88.06 87 SER A C 1
ATOM 636 O O . SER A 1 87 ? 3.814 3.099 10.187 1.00 88.06 87 SER A O 1
ATOM 638 N N . SER A 1 88 ? 1.984 3.666 11.325 1.00 77.81 88 SER A N 1
ATOM 639 C CA . SER A 1 88 ? 2.608 4.859 11.893 1.00 77.81 88 SER A CA 1
ATOM 640 C C . SER A 1 88 ? 3.157 4.494 13.265 1.00 77.81 88 SER A C 1
ATOM 642 O O . SER A 1 88 ? 2.386 4.185 14.179 1.00 77.81 88 SER A O 1
ATOM 644 N N . PHE A 1 89 ? 4.473 4.545 13.442 1.00 64.88 89 PHE A N 1
ATOM 645 C CA . PHE A 1 89 ? 5.027 4.536 14.789 1.00 64.88 89 PHE A CA 1
ATOM 646 C C . PHE A 1 89 ? 4.818 5.921 15.407 1.00 64.88 89 PHE A C 1
ATOM 648 O O . PHE A 1 89 ? 5.154 6.917 14.762 1.00 64.88 89 PHE A O 1
ATOM 655 N N . PRO A 1 90 ? 4.293 6.030 16.640 1.00 55.62 90 PRO A N 1
ATOM 656 C CA . PRO A 1 90 ? 4.304 7.305 17.336 1.00 55.62 90 PRO A CA 1
ATOM 6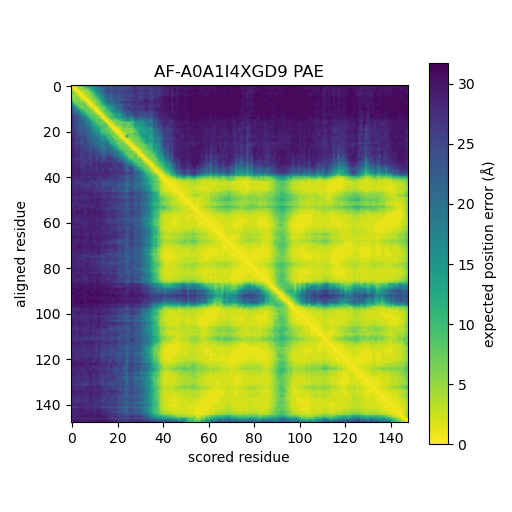57 C C . PRO A 1 90 ? 5.765 7.735 17.490 1.00 55.62 90 PRO A C 1
ATOM 659 O O . PRO A 1 90 ? 6.566 7.015 18.093 1.00 55.62 90 PRO A O 1
ATOM 662 N N . ALA A 1 91 ? 6.136 8.883 16.921 1.00 55.34 91 ALA A N 1
ATOM 663 C CA . ALA A 1 91 ? 7.477 9.406 17.132 1.00 55.34 91 ALA A CA 1
ATOM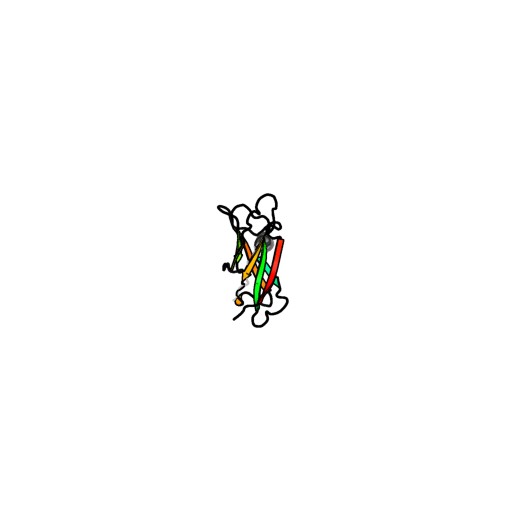 664 C C . ALA A 1 91 ? 7.660 9.674 18.635 1.00 55.34 91 ALA A C 1
ATOM 666 O O . ALA A 1 91 ? 6.754 10.168 19.315 1.00 55.34 91 ALA A O 1
ATOM 667 N N . LEU A 1 92 ? 8.817 9.281 19.178 1.00 50.53 92 LEU A N 1
ATOM 668 C CA . LEU A 1 92 ? 9.141 9.510 20.583 1.00 50.53 92 LEU A CA 1
ATOM 669 C C . LEU A 1 92 ? 8.896 10.986 20.942 1.00 50.53 92 LEU A C 1
ATOM 671 O O . LEU A 1 92 ? 9.436 11.873 20.295 1.00 50.53 92 LEU A O 1
ATOM 675 N N . ARG A 1 93 ? 8.077 11.202 21.982 1.00 47.69 93 ARG A N 1
ATOM 676 C CA . ARG A 1 93 ? 7.783 12.467 22.684 1.00 47.69 93 ARG A CA 1
ATOM 677 C C . ARG A 1 93 ? 7.907 13.755 21.848 1.00 47.69 93 ARG A C 1
ATOM 679 O O . ARG A 1 93 ? 8.975 14.350 21.766 1.00 47.69 93 ARG A O 1
ATOM 686 N N . GLY A 1 94 ? 6.760 14.280 21.411 1.00 54.50 94 GLY A N 1
ATOM 687 C CA . GLY A 1 94 ? 6.600 15.701 21.063 1.00 54.50 94 GLY A CA 1
ATOM 688 C C . GLY A 1 94 ? 6.558 16.034 19.572 1.00 54.50 94 GLY A C 1
ATOM 689 O O . GLY A 1 94 ? 6.321 17.190 19.233 1.00 54.50 94 GLY A O 1
ATOM 690 N N . GLN A 1 95 ? 6.713 15.048 18.687 1.00 54.06 95 GLN A N 1
ATOM 691 C CA . GLN A 1 95 ? 6.513 15.227 17.249 1.00 54.06 95 GLN A CA 1
ATOM 692 C C . GLN A 1 95 ? 5.605 14.112 16.717 1.00 54.06 95 GLN A C 1
ATOM 694 O O . GLN A 1 95 ? 6.014 12.961 16.643 1.00 54.06 95 GLN A O 1
ATOM 699 N N . GLU A 1 96 ? 4.375 14.432 16.318 1.00 63.62 96 GLU A N 1
ATOM 700 C CA . GLU A 1 96 ? 3.607 13.567 15.414 1.00 63.62 96 GLU A CA 1
ATOM 701 C C . GLU A 1 96 ? 4.210 13.723 14.012 1.00 63.62 96 GLU A C 1
ATOM 703 O O . GLU A 1 96 ? 3.781 14.555 13.217 1.00 63.62 96 GLU A O 1
ATOM 708 N N . ALA A 1 97 ? 5.301 13.005 13.742 1.00 70.19 97 ALA A N 1
ATOM 709 C CA . ALA A 1 97 ? 5.955 13.036 12.442 1.00 70.19 97 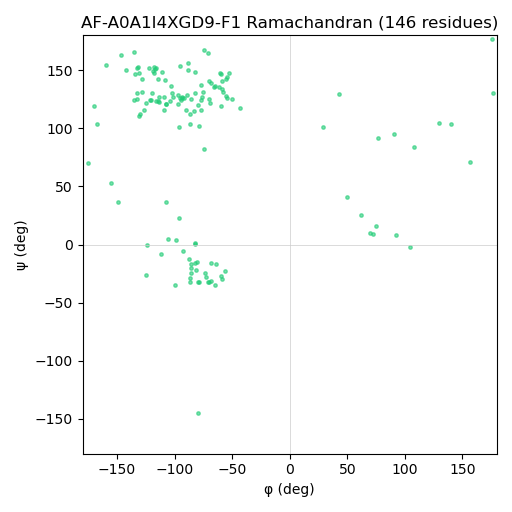ALA A CA 1
ATOM 710 C C . ALA A 1 97 ? 5.420 11.904 11.564 1.00 70.19 97 ALA A C 1
ATOM 712 O O . ALA A 1 97 ? 5.461 10.739 11.953 1.00 70.19 97 ALA A O 1
ATOM 713 N N . ALA A 1 98 ? 4.958 12.247 10.363 1.00 83.88 98 ALA A N 1
ATOM 714 C CA . ALA A 1 98 ? 4.581 11.253 9.374 1.00 83.88 98 ALA A CA 1
ATOM 715 C C . ALA A 1 98 ? 5.792 10.427 8.913 1.00 83.88 98 ALA A C 1
ATOM 717 O O . ALA A 1 98 ? 6.865 10.981 8.638 1.00 83.88 98 ALA A O 1
ATOM 718 N N . VAL A 1 99 ? 5.595 9.112 8.801 1.00 89.12 99 VAL A N 1
ATOM 719 C CA . VAL A 1 99 ? 6.626 8.115 8.489 1.00 89.12 99 VAL A CA 1
ATOM 720 C C . VAL A 1 99 ? 6.501 7.675 7.034 1.00 89.12 99 VAL A C 1
ATOM 722 O O . VAL A 1 99 ? 5.404 7.443 6.525 1.00 89.12 99 VAL A O 1
ATOM 725 N N . THR A 1 100 ? 7.635 7.569 6.347 1.00 92.81 100 THR A N 1
ATOM 726 C CA . THR A 1 100 ? 7.686 7.124 4.952 1.00 92.81 100 THR A CA 1
ATOM 727 C C . THR A 1 100 ? 7.938 5.624 4.881 1.00 92.81 100 THR A C 1
ATOM 729 O O . THR A 1 100 ? 8.934 5.134 5.406 1.00 92.81 100 THR A O 1
ATOM 732 N N . HIS A 1 101 ? 7.071 4.914 4.166 1.00 94.88 101 HIS A N 1
ATOM 733 C CA . HIS A 1 101 ? 7.178 3.486 3.888 1.00 94.88 101 HIS A CA 1
ATOM 734 C C . HIS A 1 101 ? 7.279 3.256 2.389 1.00 94.88 101 HIS A C 1
ATOM 736 O O . HIS A 1 101 ? 6.711 4.011 1.597 1.00 94.88 101 HIS A O 1
ATOM 742 N N . THR A 1 102 ? 7.978 2.198 1.995 1.00 96.25 102 THR A N 1
ATOM 743 C CA . THR A 1 102 ? 8.079 1.799 0.595 1.00 96.25 102 THR A CA 1
ATOM 744 C C . THR A 1 102 ? 7.721 0.334 0.440 1.00 96.25 102 THR A C 1
ATOM 746 O O . THR A 1 102 ? 8.238 -0.502 1.177 1.00 96.25 102 THR A O 1
ATOM 749 N N . ILE A 1 103 ? 6.851 0.033 -0.520 1.00 96.94 103 ILE A N 1
ATOM 750 C CA . ILE A 1 103 ? 6.384 -1.323 -0.814 1.00 96.94 103 ILE A CA 1
ATOM 751 C C . ILE A 1 103 ? 6.737 -1.645 -2.274 1.00 96.94 103 ILE A C 1
ATOM 753 O O . ILE A 1 103 ? 6.342 -0.886 -3.169 1.00 96.94 103 ILE A O 1
ATOM 757 N N . PRO A 1 104 ? 7.478 -2.736 -2.541 1.00 95.69 104 PRO A N 1
ATOM 758 C CA . PRO A 1 104 ? 7.776 -3.156 -3.903 1.00 95.69 104 PRO A CA 1
ATOM 759 C C . PRO A 1 104 ? 6.488 -3.574 -4.614 1.00 95.69 104 PRO A C 1
ATOM 761 O O . PRO A 1 104 ? 5.659 -4.290 -4.052 1.00 95.69 104 PRO A O 1
ATOM 764 N N . LEU A 1 105 ? 6.316 -3.131 -5.859 1.00 95.25 105 LEU A N 1
ATOM 765 C CA . LEU A 1 105 ? 5.157 -3.499 -6.661 1.00 95.25 105 LEU A CA 1
ATOM 766 C C . LEU A 1 105 ? 5.538 -4.599 -7.657 1.00 95.25 105 LEU A C 1
ATOM 768 O O . LEU A 1 105 ? 6.484 -4.417 -8.429 1.00 95.25 105 LEU A O 1
ATOM 772 N N . PRO A 1 106 ? 4.805 -5.722 -7.697 1.00 92.94 106 PRO A N 1
ATOM 773 C CA . PRO A 1 106 ? 5.034 -6.725 -8.722 1.00 92.94 106 PRO A CA 1
ATOM 774 C C . PRO A 1 106 ? 4.614 -6.181 -10.095 1.00 92.94 106 PRO A C 1
ATOM 776 O O . PRO A 1 106 ? 3.600 -5.499 -10.231 1.00 92.94 106 PRO A O 1
ATOM 779 N N . GLN A 1 107 ? 5.399 -6.465 -11.138 1.00 88.25 107 GLN A N 1
ATOM 780 C CA . GLN A 1 107 ? 5.232 -5.831 -12.456 1.00 88.25 107 GLN A CA 1
ATOM 781 C C . GLN A 1 107 ? 3.845 -6.060 -13.080 1.00 88.25 107 GLN A C 1
ATOM 783 O O . GLN A 1 107 ? 3.341 -5.199 -13.800 1.00 88.25 107 GLN A O 1
ATOM 788 N N . ASN A 1 108 ? 3.202 -7.189 -12.772 1.00 90.12 108 ASN A N 1
ATOM 789 C CA . ASN A 1 108 ? 1.884 -7.554 -13.292 1.00 90.12 108 ASN A CA 1
ATOM 790 C C . ASN A 1 108 ? 0.751 -6.611 -12.848 1.00 90.12 108 ASN A C 1
ATOM 792 O O . ASN A 1 108 ? -0.304 -6.614 -13.479 1.00 90.12 108 ASN A O 1
ATOM 796 N N . ILE A 1 109 ? 0.943 -5.795 -11.805 1.00 92.44 109 ILE A N 1
ATOM 797 C CA . ILE A 1 109 ? -0.085 -4.838 -11.361 1.00 92.44 109 ILE A CA 1
ATOM 798 C C . ILE A 1 109 ? -0.071 -3.544 -12.181 1.00 92.44 109 ILE A C 1
ATOM 800 O O . ILE A 1 109 ? -1.028 -2.769 -12.130 1.00 92.44 109 ILE A O 1
ATOM 804 N N . ILE A 1 110 ? 1.003 -3.290 -12.936 1.00 91.06 110 ILE A N 1
ATOM 805 C CA . ILE A 1 110 ? 1.114 -2.121 -13.805 1.00 91.06 110 ILE A CA 1
ATOM 806 C C . ILE A 1 110 ? 0.322 -2.405 -15.081 1.00 91.06 110 ILE A C 1
ATOM 808 O O . ILE A 1 110 ? 0.778 -3.100 -15.985 1.00 91.06 110 ILE A O 1
ATOM 812 N N . THR A 1 111 ? -0.877 -1.837 -15.181 1.00 90.19 111 THR A N 1
ATOM 813 C CA . THR A 1 111 ? -1.788 -2.061 -16.309 1.00 90.19 111 THR A CA 1
ATOM 814 C C . THR A 1 111 ? -2.088 -0.747 -17.011 1.00 90.19 111 THR A C 1
ATOM 816 O O . THR A 1 111 ? -2.449 0.236 -16.372 1.00 90.19 111 THR A O 1
ATOM 819 N N . ARG A 1 112 ? -1.965 -0.704 -18.346 1.00 88.12 112 ARG A N 1
ATOM 820 C CA . ARG A 1 112 ? -2.267 0.497 -19.160 1.00 88.12 112 ARG A CA 1
ATOM 821 C C . ARG A 1 112 ? -1.596 1.776 -18.627 1.00 88.12 112 ARG A C 1
ATOM 823 O O . ARG A 1 112 ? -2.217 2.833 -18.611 1.00 88.12 112 ARG A O 1
ATOM 830 N N . ARG A 1 113 ? -0.337 1.681 -18.180 1.00 89.81 113 ARG A N 1
ATOM 831 C CA . ARG A 1 113 ? 0.433 2.781 -17.559 1.00 89.81 113 ARG A CA 1
ATOM 832 C C . ARG A 1 113 ? -0.162 3.337 -16.256 1.00 89.81 113 ARG A C 1
ATOM 834 O O . ARG A 1 113 ? 0.111 4.481 -15.904 1.00 89.81 113 ARG A O 1
ATOM 841 N N . HIS A 1 114 ? -0.934 2.538 -15.533 1.00 94.44 114 HIS A N 1
ATOM 842 C CA . HIS A 1 114 ? -1.478 2.895 -14.230 1.00 94.44 114 HIS A CA 1
ATOM 843 C C . HIS A 1 114 ? -1.240 1.765 -13.232 1.00 94.44 114 HIS A C 1
ATOM 845 O O . HIS A 1 114 ? -1.148 0.593 -13.599 1.00 94.44 114 HIS A O 1
ATOM 851 N N . VAL A 1 115 ? -1.160 2.138 -11.962 1.00 95.69 115 VAL A N 1
ATOM 852 C CA . VAL A 1 115 ? -1.188 1.225 -10.823 1.00 95.69 115 VAL A CA 1
ATOM 853 C C . VAL A 1 115 ? -2.468 1.511 -10.056 1.00 95.69 115 VAL A C 1
ATOM 855 O O . VAL A 1 115 ? -2.727 2.660 -9.702 1.00 95.69 115 VAL A O 1
ATOM 858 N N . ARG A 1 116 ? -3.266 0.475 -9.800 1.00 96.56 116 ARG A N 1
ATOM 859 C CA . ARG A 1 116 ? -4.469 0.575 -8.968 1.00 96.56 116 ARG A CA 1
ATOM 860 C C . ARG A 1 116 ? -4.233 -0.141 -7.657 1.00 96.56 116 ARG A C 1
ATOM 862 O O . ARG A 1 116 ? -3.850 -1.307 -7.674 1.00 96.56 116 ARG A O 1
ATOM 869 N N . LEU A 1 117 ? -4.469 0.551 -6.551 1.00 97.19 117 LEU A N 1
ATOM 870 C CA . LEU A 1 117 ? -4.281 0.019 -5.205 1.00 97.19 117 LEU A CA 1
ATOM 871 C C . LEU A 1 117 ? -5.548 0.245 -4.393 1.00 97.19 117 LEU A C 1
ATOM 873 O O . LEU A 1 117 ? -6.180 1.291 -4.515 1.00 97.19 117 LEU A O 1
ATOM 877 N N . ARG A 1 118 ? -5.889 -0.725 -3.552 1.00 97.12 118 ARG A N 1
ATOM 878 C CA . ARG A 1 118 ? -6.842 -0.576 -2.460 1.00 97.12 118 ARG A CA 1
ATOM 879 C C . ARG A 1 118 ? -6.071 -0.302 -1.173 1.00 97.12 118 ARG A C 1
ATOM 881 O O . ARG A 1 118 ? -5.139 -1.034 -0.836 1.00 97.12 118 ARG A O 1
ATOM 888 N N . LEU A 1 119 ? -6.472 0.749 -0.473 1.00 97.44 119 LEU A N 1
ATOM 889 C CA . LEU A 1 119 ? -5.935 1.180 0.805 1.00 97.44 119 LEU A CA 1
ATOM 890 C C . LEU A 1 119 ? -7.030 1.081 1.853 1.00 97.44 119 LEU A C 1
ATOM 892 O O . LEU A 1 119 ? -8.079 1.709 1.722 1.00 97.44 119 LEU A O 1
ATOM 896 N N . GLU A 1 120 ? -6.767 0.329 2.910 1.00 97.12 120 GLU A N 1
ATOM 897 C CA . GLU A 1 120 ? -7.712 0.137 4.005 1.00 97.12 120 GLU A CA 1
ATOM 898 C C . GLU A 1 120 ? -6.995 0.325 5.335 1.00 97.12 120 GLU A C 1
ATOM 900 O O . GLU A 1 120 ? -5.947 -0.260 5.564 1.00 97.12 120 GLU A O 1
ATOM 905 N N . VAL A 1 121 ? -7.555 1.131 6.227 1.00 96.06 121 VAL A N 1
ATOM 906 C CA . VAL A 1 121 ? -7.112 1.209 7.616 1.00 96.06 121 VAL A CA 1
ATOM 907 C C . VAL A 1 121 ? -7.781 0.085 8.389 1.00 96.06 121 VAL A C 1
ATOM 909 O O . VAL A 1 121 ? -9.004 0.078 8.561 1.00 96.06 121 VAL A O 1
ATOM 912 N N . GLU A 1 122 ? -6.970 -0.841 8.876 1.00 95.19 122 GLU A N 1
ATOM 913 C CA . GLU A 1 122 ? -7.375 -1.916 9.770 1.00 95.19 122 GLU A CA 1
ATOM 914 C C . GLU A 1 122 ? -6.947 -1.566 11.192 1.00 95.19 122 GLU A C 1
ATOM 916 O O . GLU A 1 122 ? -5.807 -1.180 11.433 1.00 95.19 122 GLU A O 1
ATOM 921 N N . ALA A 1 123 ? -7.874 -1.673 12.143 1.00 92.62 123 ALA A N 1
ATOM 922 C CA . ALA A 1 123 ? -7.607 -1.417 13.552 1.00 92.62 123 ALA A CA 1
ATOM 923 C C . ALA A 1 123 ? -8.219 -2.531 14.415 1.00 92.62 123 ALA A C 1
ATOM 925 O O . ALA A 1 123 ? -9.300 -3.029 14.081 1.00 92.62 123 ALA A O 1
ATOM 926 N N . PRO A 1 124 ? -7.594 -2.895 15.550 1.00 90.62 124 PRO A N 1
ATOM 927 C CA . PRO A 1 124 ? -8.091 -3.953 16.420 1.00 90.62 124 PRO A CA 1
ATOM 928 C C . PRO A 1 124 ? -9.546 -3.721 16.843 1.00 90.62 124 PRO A C 1
ATOM 930 O O . PRO A 1 124 ? -9.901 -2.658 17.355 1.00 90.62 124 PRO A O 1
ATOM 933 N N . GLY A 1 125 ? -10.399 -4.723 16.614 1.00 92.69 125 GLY A N 1
ATOM 934 C CA . GLY A 1 125 ? -11.818 -4.682 16.982 1.00 92.69 125 GLY A CA 1
ATOM 935 C C . GLY A 1 125 ? -12.677 -3.708 16.166 1.00 92.69 125 GLY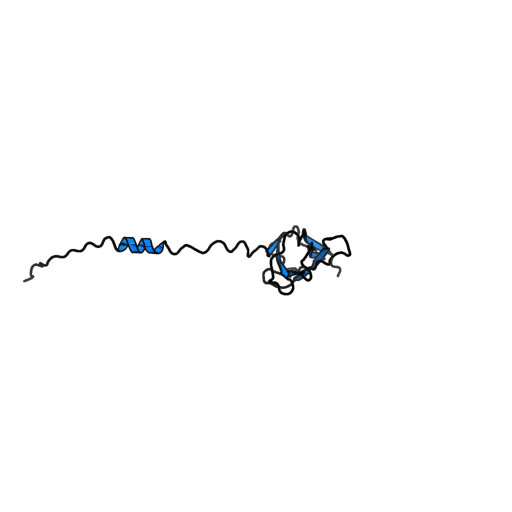 A C 1
ATOM 936 O O . GLY A 1 125 ? -13.830 -3.478 16.530 1.00 92.69 125 GLY A O 1
ATOM 937 N N . LYS A 1 126 ? -12.153 -3.128 15.077 1.00 93.12 126 LYS A N 1
ATOM 938 C CA . LYS A 1 126 ? -12.894 -2.224 14.187 1.00 93.12 126 LYS A CA 1
ATOM 939 C C . LYS A 1 126 ? -12.991 -2.803 12.781 1.00 93.12 126 LYS A C 1
ATOM 941 O O . LYS A 1 126 ? -12.137 -3.563 12.340 1.00 93.12 126 LYS A O 1
ATOM 946 N N . ARG A 1 127 ? -14.042 -2.412 12.061 1.00 93.75 127 ARG A N 1
ATOM 947 C CA . ARG A 1 127 ? -14.181 -2.727 10.636 1.00 93.75 127 ARG A CA 1
ATOM 948 C C . ARG A 1 127 ? -13.151 -1.932 9.829 1.00 93.75 127 ARG A C 1
ATOM 950 O O . ARG A 1 127 ? -12.943 -0.752 10.116 1.00 93.75 127 ARG A O 1
ATOM 957 N N . ALA A 1 128 ? -12.571 -2.571 8.815 1.00 93.88 128 ALA A N 1
ATOM 958 C CA . ALA A 1 128 ? -11.726 -1.911 7.828 1.00 93.88 128 ALA A CA 1
ATOM 959 C C . ALA A 1 128 ? -12.466 -0.739 7.162 1.00 93.88 128 ALA A C 1
ATOM 961 O O . ALA A 1 128 ? -13.679 -0.805 6.925 1.00 93.88 128 ALA A O 1
ATOM 962 N N . ARG A 1 129 ? -11.740 0.346 6.887 1.00 95.31 129 ARG A N 1
ATOM 963 C CA . ARG A 1 129 ? -12.284 1.540 6.225 1.00 95.31 129 ARG A CA 1
ATOM 964 C C . ARG A 1 129 ? -11.249 2.214 5.334 1.00 95.31 129 ARG A C 1
ATOM 966 O O . ARG A 1 129 ? -10.056 2.033 5.540 1.00 95.31 129 ARG A O 1
ATOM 973 N N . ALA A 1 130 ? -11.693 3.079 4.428 1.00 95.69 130 ALA A N 1
ATOM 974 C CA . ALA A 1 130 ? -10.786 3.941 3.678 1.00 95.69 130 ALA A CA 1
ATOM 975 C C . ALA A 1 130 ? -9.956 4.856 4.618 1.00 95.69 130 ALA A C 1
ATOM 977 O O . ALA A 1 130 ? -10.473 5.281 5.666 1.00 95.69 130 ALA A O 1
ATOM 978 N N . PRO A 1 131 ? -8.698 5.177 4.266 1.00 94.38 131 PRO A N 1
ATOM 979 C CA . PRO A 1 131 ? -7.887 6.166 4.966 1.00 94.38 131 PRO A CA 1
ATOM 980 C C . PRO A 1 131 ? -8.508 7.566 4.945 1.00 94.38 131 PRO A C 1
ATOM 982 O O . PRO A 1 131 ? -9.152 7.979 3.982 1.00 94.38 131 PRO A O 1
ATOM 985 N N . GLN A 1 132 ? -8.284 8.323 6.012 1.00 93.19 132 GLN A N 1
ATOM 986 C CA . GLN A 1 132 ? -8.630 9.735 6.119 1.00 93.19 132 GLN A CA 1
ATOM 987 C C . GLN A 1 132 ? -7.479 10.611 5.600 1.00 93.19 132 GLN A C 1
ATOM 989 O O . GLN A 1 132 ? -6.319 10.209 5.682 1.00 93.19 132 GLN A O 1
ATOM 994 N N . PRO A 1 133 ? -7.744 11.856 5.159 1.00 89.62 133 PRO A N 1
ATOM 995 C CA . PRO A 1 133 ? -6.703 12.743 4.625 1.00 89.62 133 PRO A CA 1
ATOM 996 C C . PRO A 1 133 ? -5.512 13.024 5.558 1.00 89.62 133 PRO A C 1
ATOM 998 O O . PRO A 1 133 ? -4.449 13.397 5.088 1.00 89.62 133 PRO A O 1
ATOM 1001 N N . ARG A 1 134 ? -5.671 12.872 6.880 1.00 89.56 134 ARG A N 1
ATOM 1002 C CA . ARG A 1 134 ? -4.577 13.049 7.859 1.00 89.56 134 ARG A CA 1
ATOM 1003 C C . ARG A 1 134 ? -3.730 11.793 8.068 1.00 89.56 134 ARG A C 1
ATOM 1005 O O . ARG A 1 134 ? -2.647 11.877 8.633 1.00 89.56 134 ARG A O 1
ATOM 1012 N N . GLU A 1 135 ? -4.240 10.640 7.650 1.00 92.44 135 GLU A N 1
ATOM 1013 C CA . GLU A 1 135 ? -3.589 9.338 7.819 1.00 92.44 135 GLU A CA 1
ATOM 1014 C C . GLU A 1 135 ? -2.611 9.052 6.679 1.00 92.44 135 GLU A C 1
ATOM 1016 O O . GLU A 1 135 ? -1.648 8.313 6.858 1.00 92.44 135 GLU A O 1
ATOM 1021 N N . ILE A 1 136 ? -2.828 9.675 5.518 1.00 93.62 136 ILE A N 1
ATOM 1022 C CA . ILE A 1 136 ? -1.949 9.593 4.356 1.00 93.62 136 ILE A CA 1
ATOM 1023 C C . ILE A 1 136 ? -1.656 11.004 3.871 1.00 93.62 136 ILE A C 1
ATOM 1025 O O . ILE A 1 136 ? -2.524 11.675 3.322 1.00 93.62 136 ILE A O 1
ATOM 1029 N N . GLU A 1 137 ? -0.409 11.429 4.020 1.00 92.75 137 GLU A N 1
ATOM 1030 C CA . GLU A 1 137 ? 0.022 12.748 3.567 1.00 92.75 137 GLU A CA 1
ATOM 1031 C C . GLU A 1 137 ? 0.446 12.754 2.099 1.00 92.75 137 GLU A C 1
ATOM 1033 O O . GLU A 1 137 ? 0.290 13.758 1.407 1.00 92.75 137 GLU A O 1
ATOM 1038 N N . SER A 1 138 ? 1.006 11.645 1.606 1.00 94.44 138 SER A N 1
ATOM 1039 C CA . SER A 1 138 ? 1.327 11.495 0.185 1.00 94.44 138 SER A CA 1
ATOM 1040 C C . SER A 1 138 ? 1.487 10.037 -0.224 1.00 94.44 138 SER A C 1
ATOM 1042 O O . SER A 1 138 ? 1.841 9.177 0.586 1.00 94.44 138 SER A O 1
ATOM 1044 N N . ILE A 1 139 ? 1.246 9.784 -1.511 1.00 96.31 139 ILE A N 1
ATOM 1045 C CA . ILE A 1 139 ? 1.482 8.499 -2.163 1.00 96.31 139 ILE A CA 1
ATOM 1046 C C . ILE A 1 139 ? 2.158 8.775 -3.498 1.00 96.31 139 ILE A C 1
ATOM 1048 O O . ILE A 1 139 ? 1.626 9.515 -4.324 1.00 96.31 139 ILE A O 1
ATOM 1052 N N . ASN A 1 140 ? 3.320 8.170 -3.712 1.00 97.00 140 ASN A N 1
ATOM 1053 C CA . ASN A 1 140 ? 4.127 8.362 -4.908 1.00 97.00 140 ASN A CA 1
ATOM 1054 C C . ASN A 1 140 ? 4.587 7.018 -5.470 1.00 97.00 140 ASN A C 1
ATOM 1056 O O . ASN A 1 140 ? 4.783 6.057 -4.732 1.00 97.00 140 ASN A O 1
ATOM 1060 N N . LEU A 1 141 ? 4.804 6.968 -6.782 1.00 97.06 141 LEU A N 1
ATOM 1061 C CA . LEU A 1 141 ? 5.532 5.871 -7.414 1.00 97.06 141 LEU A CA 1
ATOM 1062 C C . LEU A 1 141 ? 6.991 6.289 -7.573 1.00 97.06 141 LEU A C 1
ATOM 1064 O O . LEU A 1 141 ? 7.272 7.343 -8.147 1.00 97.06 141 LEU A O 1
ATOM 1068 N N . ILE A 1 142 ? 7.899 5.463 -7.066 1.00 96.75 142 ILE A N 1
ATOM 1069 C CA . ILE A 1 142 ? 9.345 5.655 -7.175 1.00 96.75 142 ILE A CA 1
ATOM 1070 C C . ILE A 1 142 ? 9.955 4.520 -7.999 1.00 96.75 142 ILE A C 1
ATOM 1072 O O . ILE A 1 142 ? 9.423 3.411 -8.033 1.00 96.75 142 ILE A O 1
ATOM 1076 N N . TYR A 1 143 ? 11.065 4.814 -8.669 1.00 95.44 143 TYR A N 1
ATOM 1077 C CA . TYR A 1 143 ? 11.828 3.850 -9.458 1.00 95.44 143 TYR A CA 1
ATOM 1078 C C . TYR A 1 143 ? 13.102 3.552 -8.681 1.00 95.44 143 TYR A C 1
ATOM 1080 O O . TYR A 1 143 ? 13.845 4.475 -8.343 1.00 95.44 143 TYR A O 1
ATOM 1088 N N . VAL A 1 144 ? 13.304 2.287 -8.340 1.00 95.06 144 VAL A N 1
ATOM 1089 C CA . VAL A 1 144 ? 14.416 1.830 -7.510 1.00 95.06 144 VAL A CA 1
ATOM 1090 C C . VAL A 1 144 ? 15.307 0.940 -8.372 1.00 95.06 144 VAL A C 1
ATOM 1092 O O . VAL A 1 144 ? 14.795 -0.037 -8.924 1.00 95.06 144 VAL A O 1
ATOM 1095 N N . PRO A 1 145 ? 16.608 1.252 -8.512 1.00 94.44 145 PRO A N 1
ATOM 1096 C CA . PRO A 1 145 ? 17.551 0.357 -9.168 1.00 94.44 145 PRO A CA 1
ATOM 1097 C C . PRO A 1 145 ? 17.599 -0.989 -8.444 1.00 94.44 145 PRO A C 1
ATOM 1099 O O . PRO A 1 145 ? 17.689 -1.031 -7.215 1.00 94.44 145 PRO A O 1
ATOM 1102 N N . ILE A 1 146 ? 17.550 -2.075 -9.203 1.00 89.88 146 ILE A N 1
ATOM 1103 C CA . ILE A 1 146 ? 17.785 -3.427 -8.711 1.00 89.88 146 ILE A CA 1
ATOM 1104 C C . ILE A 1 146 ? 19.143 -3.878 -9.244 1.00 89.88 146 ILE A C 1
ATOM 1106 O O . ILE A 1 146 ? 19.389 -3.846 -10.447 1.00 89.88 146 ILE A O 1
ATOM 1110 N N . SER A 1 147 ? 20.054 -4.208 -8.332 1.00 79.38 147 SER A N 1
ATOM 1111 C CA . SER A 1 147 ? 21.317 -4.844 -8.699 1.00 79.38 147 SER A CA 1
ATOM 1112 C C . SER A 1 147 ? 21.073 -6.339 -8.876 1.00 79.38 147 SER A C 1
ATOM 1114 O O . SER A 1 147 ? 20.476 -6.952 -7.987 1.00 79.38 147 SER A O 1
ATOM 1116 N N . ASP A 1 148 ? 21.539 -6.885 -9.997 1.00 61.69 148 ASP A N 1
ATOM 1117 C CA . ASP A 1 148 ? 21.673 -8.330 -10.221 1.00 61.69 148 ASP A CA 1
ATOM 1118 C C . ASP A 1 148 ? 22.847 -8.924 -9.421 1.00 61.69 148 ASP A C 1
ATOM 1120 O O . ASP A 1 148 ? 23.862 -8.209 -9.219 1.00 61.69 148 ASP A O 1
#

Foldseek 3Di:
DDDDDDDDDDDDDDPPPVVVVVVVVPPPPPDDDDDPPQVPLQKDKAFQPDPFDVQKFKKKKWFFFDDDPQKWKFKAAPVRHTQDIHDQDCDPPDDRGTDIDITTDDPVQCDPRMHMIGIWIDHPPDDIHRDDCRGTVDMDIDIDGHDD

Nearest PDB structures (foldseek):
  6nob-assembly1_A  TM=5.633E-01  e=2.821E-01  Bifidobacterium adolescentis ATCC 15703
  2zkn-assembly1_A  TM=2.892E-01  e=8.616E-01  Homo sapiens
  1nqj-assembly2_B  TM=3.273E-01  e=3.480E+00  Hathewaya histolytica
  1ot5-assembly2_B  TM=3.750E-01  e=6.431E+00  Saccharomyces cerevisiae
  9fti-assembly1_B  TM=2.825E-01  e=4.350E+00  Desulfofustis sp. PB-SRB1

Organism: NCBI:txid35799